Protein AF-A0A4D6M3C2-F1 (afdb_monomer)

Nearest PDB structures (foldseek):
  1pxz-assembly2_B  TM=9.726E-01  e=1.127E-07  Juniperus ashei
  2o17-assembly1_A  TM=9.234E-01  e=1.648E-03  Bacillus subtilis
  2qy1-assembly2_B  TM=6.972E-01  e=4.900E-04  Xanthomonas campestris pv. campestris
  2qxz-assembly2_B  TM=6.959E-01  e=6.455E-04  Xanthomonas campestris pv. campestris

Solvent-accessible surface area (backbone atoms only — not comparable to full-atom values): 7261 Å² total; per-residue (Å²): 136,59,102,74,81,59,81,73,81,88,59,82,65,98,58,64,77,40,76,49,43,96,52,47,52,81,44,76,51,61,73,45,80,45,53,54,31,59,46,38,27,38,35,35,85,56,95,81,54,68,60,20,50,71,16,35,37,38,41,33,51,27,37,41,32,56,61,27,27,28,25,69,42,24,36,26,36,14,37,38,40,39,31,50,27,40,37,42,32,33,58,63,24,38,33,33,34,33,69,77,41,47,76,47,79,42,79,54,47,79,44,62,31,96,70,79,42,67,51,52,69,42,71,62,79,59,83,92,60,81,88,117

Sequence (132 aa):
MGPEGKVIPLGHVDDGLLDVTRGSTNVTISNNWFKNQDKVMLLGHDDGYMRDKNMKVTVVYNHFGPNCNQHMSRIRHGYAHVANNFYQGWLQYAIGGSMEPSLKSEANLFVAPKLGNKEVTWRKSNEKYKDR

Mean predicted aligned error: 6.94 Å

pLDDT: mean 88.38, std 18.02, range [38.12, 98.94]

Foldseek 3Di:
DDDPPPPPQPDDPVDEPEEAEDLRAPEEAEDEEAESYAAYYEQYDDLPSQSSLRHEYEYEHYEADDNYADPLPEHANYEYEYEHYEYAEYAHENYEYEHDYHYHYYHYHHDYDPDHDRHHYYYDDDPVPPDD

Structure (mmCIF, N/CA/C/O backbone):
data_AF-A0A4D6M3C2-F1
#
_entry.id   AF-A0A4D6M3C2-F1
#
loop_
_atom_site.group_PDB
_atom_site.id
_atom_site.type_symbol
_atom_site.label_atom_id
_atom_site.label_alt_id
_atom_site.label_comp_id
_atom_site.label_asym_id
_atom_site.label_entity_id
_atom_site.label_seq_id
_atom_site.pdbx_PDB_ins_code
_atom_site.Cartn_x
_atom_site.Cartn_y
_atom_site.Cartn_z
_atom_site.occupancy
_atom_site.B_iso_or_equiv
_atom_site.auth_seq_id
_atom_site.auth_comp_id
_atom_site.auth_asym_id
_atom_site.auth_atom_id
_atom_site.pdbx_PDB_model_num
ATOM 1 N N . MET A 1 1 ? 1.652 -0.190 30.667 1.00 38.12 1 MET A N 1
ATOM 2 C CA . MET A 1 1 ? 0.794 0.993 30.438 1.00 38.12 1 MET A CA 1
ATOM 3 C C . MET A 1 1 ? 1.594 2.222 30.834 1.00 38.12 1 MET A C 1
ATOM 5 O O . MET A 1 1 ? 2.140 2.214 31.927 1.00 38.12 1 MET A O 1
ATOM 9 N N . GLY A 1 2 ? 1.727 3.211 29.947 1.00 39.53 2 GLY A N 1
ATOM 10 C CA . GLY A 1 2 ? 2.248 4.538 30.300 1.00 39.53 2 GLY A CA 1
ATOM 11 C C . GLY A 1 2 ? 1.106 5.502 30.663 1.00 39.53 2 GLY A C 1
ATOM 12 O O . GLY A 1 2 ? -0.052 5.163 30.401 1.00 39.53 2 GLY A O 1
ATOM 13 N N . PRO A 1 3 ? 1.398 6.684 31.233 1.00 41.12 3 PRO A N 1
ATOM 14 C CA . PRO A 1 3 ? 0.428 7.517 31.960 1.00 41.12 3 PRO A CA 1
ATOM 15 C C . PRO A 1 3 ? -0.686 8.192 31.135 1.00 41.12 3 PRO A C 1
ATOM 17 O O . PRO A 1 3 ? -1.419 9.001 31.685 1.00 41.12 3 PRO A O 1
ATOM 20 N N . GLU A 1 4 ? -0.860 7.879 29.847 1.00 51.00 4 GLU A N 1
ATOM 21 C CA . GLU A 1 4 ? -1.813 8.589 28.970 1.00 51.00 4 GLU A CA 1
ATOM 22 C C . GLU A 1 4 ? -2.645 7.678 28.054 1.00 51.00 4 GLU A C 1
ATOM 24 O O . GLU A 1 4 ? -3.134 8.111 27.014 1.00 51.00 4 GLU A O 1
ATOM 29 N N . GLY A 1 5 ? -2.784 6.383 28.355 1.00 42.09 5 GLY A N 1
ATOM 30 C CA . GLY A 1 5 ? -3.593 5.482 27.511 1.00 42.09 5 GLY A CA 1
ATOM 31 C C . GLY A 1 5 ? -3.086 5.328 26.064 1.00 42.09 5 GLY A C 1
ATOM 32 O O . GLY A 1 5 ? -3.710 4.645 25.253 1.00 42.09 5 GLY A O 1
ATOM 33 N N . LYS A 1 6 ? -1.929 5.913 25.734 1.00 45.72 6 LYS A N 1
ATOM 34 C CA . LYS A 1 6 ? -1.207 5.678 24.490 1.00 45.72 6 LYS A CA 1
ATOM 35 C C . LYS A 1 6 ? -0.678 4.249 24.529 1.00 45.72 6 LYS A C 1
ATOM 37 O O . LYS A 1 6 ? 0.220 3.919 25.307 1.00 45.72 6 LYS A O 1
ATOM 42 N N . VAL A 1 7 ? -1.260 3.390 23.699 1.00 48.75 7 VAL A N 1
ATOM 43 C CA . VAL A 1 7 ? -0.663 2.100 23.359 1.00 48.75 7 VAL A CA 1
ATOM 44 C C . VAL A 1 7 ? 0.652 2.415 22.654 1.00 48.75 7 VAL A C 1
ATOM 46 O O . VAL A 1 7 ? 0.661 2.892 21.525 1.00 48.75 7 VAL A O 1
ATOM 49 N N . ILE A 1 8 ? 1.764 2.215 23.355 1.00 46.78 8 ILE A N 1
ATOM 50 C CA . ILE A 1 8 ? 3.098 2.231 22.762 1.00 46.78 8 ILE A CA 1
ATOM 51 C C . ILE A 1 8 ? 3.204 0.905 21.994 1.00 46.78 8 ILE A C 1
ATOM 53 O O . ILE A 1 8 ? 3.093 -0.142 22.640 1.00 46.78 8 ILE A O 1
ATOM 57 N N . PRO A 1 9 ? 3.345 0.888 20.656 1.00 50.41 9 PRO A N 1
ATOM 58 C CA . PRO A 1 9 ? 3.464 -0.364 19.922 1.00 50.41 9 PRO A CA 1
ATOM 59 C C . PRO A 1 9 ? 4.754 -1.073 20.349 1.00 50.41 9 PRO A C 1
ATOM 61 O O . PRO A 1 9 ? 5.858 -0.596 20.091 1.00 50.41 9 PRO A O 1
ATOM 64 N N . LEU A 1 10 ? 4.612 -2.206 21.036 1.00 43.72 10 LEU A N 1
ATOM 65 C CA . LEU A 1 10 ? 5.703 -3.138 21.300 1.00 43.72 10 LEU A CA 1
ATOM 66 C C . LEU A 1 10 ? 5.887 -3.989 20.038 1.00 43.72 10 LEU A C 1
ATOM 68 O O . LEU A 1 10 ? 5.135 -4.935 19.815 1.00 43.72 10 LEU A O 1
ATOM 72 N N . GLY A 1 11 ? 6.842 -3.590 19.194 1.00 45.88 11 GLY A N 1
ATOM 73 C CA . GLY A 1 11 ? 7.178 -4.274 17.941 1.00 45.88 11 GLY A CA 1
ATOM 74 C C . GLY A 1 11 ? 7.707 -3.329 16.863 1.00 45.88 11 GLY A C 1
ATOM 75 O O . GLY A 1 11 ? 7.176 -3.315 15.761 1.00 45.88 11 GLY A O 1
ATOM 76 N N . HIS A 1 12 ? 8.700 -2.493 17.179 1.00 51.69 12 HIS A N 1
ATOM 77 C CA . HIS A 1 12 ? 9.359 -1.657 16.171 1.00 51.69 12 HIS A CA 1
ATOM 78 C C . HIS A 1 12 ? 10.243 -2.544 15.285 1.00 51.69 12 HIS A C 1
ATOM 80 O O . HIS A 1 12 ? 11.313 -2.977 15.703 1.00 51.69 12 HIS A O 1
ATOM 86 N N . VAL A 1 13 ? 9.789 -2.824 14.067 1.00 57.62 13 VAL A N 1
ATOM 87 C CA . VAL A 1 13 ? 10.714 -2.974 12.943 1.00 57.62 13 VAL A CA 1
ATOM 88 C C . VAL A 1 13 ? 10.870 -1.561 12.395 1.00 57.62 13 VAL A C 1
ATOM 90 O O . VAL A 1 13 ? 9.875 -0.955 12.005 1.00 57.62 13 VAL A O 1
ATOM 93 N N . ASP A 1 14 ? 12.086 -1.013 12.419 1.00 64.06 14 ASP A N 1
ATOM 94 C CA . ASP A 1 14 ? 12.341 0.385 12.025 1.00 64.06 14 ASP A CA 1
ATOM 95 C C . ASP A 1 14 ? 12.012 0.668 10.540 1.00 64.06 14 ASP A C 1
ATOM 97 O O . ASP A 1 14 ? 11.851 1.826 10.134 1.00 64.06 14 ASP A O 1
ATOM 101 N N . ASP A 1 15 ? 11.868 -0.392 9.737 1.00 73.44 15 ASP A N 1
ATOM 102 C CA . ASP A 1 15 ? 11.613 -0.352 8.297 1.00 73.44 15 ASP A CA 1
ATOM 103 C C . ASP A 1 15 ? 10.317 -1.080 7.874 1.00 73.44 15 ASP A C 1
ATOM 105 O O . ASP A 1 15 ? 9.593 -1.643 8.699 1.00 73.44 15 ASP A O 1
ATOM 109 N N . GLY A 1 16 ? 9.998 -1.031 6.577 1.00 77.00 16 GLY A N 1
ATOM 110 C CA . GLY A 1 16 ? 8.843 -1.688 5.964 1.00 77.00 16 GLY A CA 1
ATOM 111 C C . GLY A 1 16 ? 8.790 -3.205 6.197 1.00 77.00 16 GLY A C 1
ATOM 112 O O . GLY A 1 16 ? 9.822 -3.864 6.275 1.00 77.00 16 GLY A O 1
ATOM 113 N N . LEU A 1 17 ? 7.584 -3.793 6.286 1.00 90.69 17 LEU A N 1
ATOM 114 C CA . LEU A 1 17 ? 7.446 -5.264 6.355 1.00 90.69 17 LEU A CA 1
ATOM 115 C C . LEU A 1 17 ? 7.631 -5.935 4.992 1.00 90.69 17 LEU A C 1
ATOM 117 O O . LEU A 1 17 ? 8.066 -7.083 4.929 1.00 90.69 17 LEU A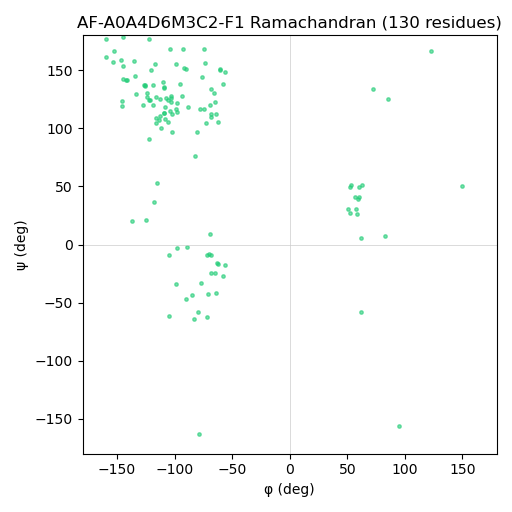 O 1
ATOM 121 N N . LEU A 1 18 ? 7.227 -5.263 3.913 1.00 95.56 18 LEU A N 1
ATOM 122 C CA . LEU A 1 18 ? 7.261 -5.816 2.565 1.00 95.56 18 LEU A CA 1
ATOM 123 C C . LEU A 1 18 ? 7.581 -4.729 1.547 1.00 95.56 18 LEU A C 1
ATOM 125 O O . LEU A 1 18 ? 6.817 -3.775 1.396 1.00 95.56 18 LEU A O 1
ATOM 129 N N . ASP A 1 19 ? 8.642 -4.955 0.777 1.00 95.75 19 ASP A N 1
ATOM 130 C CA . ASP A 1 19 ? 9.057 -4.075 -0.306 1.00 95.75 19 ASP A CA 1
ATOM 131 C C . ASP A 1 19 ? 9.083 -4.816 -1.651 1.00 95.75 19 ASP A C 1
ATOM 133 O O . ASP A 1 19 ? 9.776 -5.819 -1.817 1.00 95.75 19 ASP A O 1
ATOM 137 N N . VAL A 1 20 ? 8.359 -4.295 -2.646 1.00 97.75 20 VAL A N 1
ATOM 138 C CA . VAL A 1 20 ? 8.477 -4.710 -4.056 1.00 97.75 20 VAL A CA 1
ATOM 139 C C . VAL A 1 20 ? 9.148 -3.577 -4.809 1.00 97.75 20 VAL A C 1
ATOM 141 O O . VAL A 1 20 ? 8.567 -2.507 -4.975 1.00 97.75 20 VAL A O 1
ATOM 144 N N . THR A 1 21 ? 10.404 -3.761 -5.203 1.00 97.12 21 THR A N 1
ATOM 145 C CA . THR A 1 21 ? 11.250 -2.657 -5.678 1.00 97.12 21 THR A CA 1
ATOM 146 C C . THR A 1 21 ? 12.196 -3.112 -6.788 1.00 97.12 21 THR A C 1
ATOM 148 O O . THR A 1 21 ? 12.225 -4.291 -7.157 1.00 97.12 21 THR A O 1
ATOM 151 N N . ARG A 1 22 ? 12.995 -2.176 -7.319 1.00 96.44 22 ARG A N 1
ATOM 152 C CA . ARG A 1 22 ? 14.143 -2.460 -8.196 1.00 96.44 22 ARG A CA 1
ATOM 153 C C . ARG A 1 22 ? 13.761 -3.217 -9.477 1.00 96.44 22 ARG A C 1
ATOM 155 O O . ARG A 1 22 ? 14.502 -4.074 -9.948 1.00 96.44 22 ARG A O 1
ATOM 162 N N . GLY A 1 23 ? 12.618 -2.870 -10.070 1.00 95.31 23 GLY A N 1
ATOM 163 C CA . GLY A 1 23 ? 12.123 -3.456 -11.316 1.00 95.31 23 GLY A CA 1
ATOM 164 C C . GLY A 1 23 ? 11.384 -4.783 -11.142 1.00 95.31 23 GLY A C 1
ATOM 165 O O . GLY A 1 23 ? 11.029 -5.406 -12.142 1.00 95.31 23 GLY A O 1
ATOM 166 N N . SER A 1 24 ? 11.130 -5.211 -9.901 1.00 98.19 24 SER A N 1
ATOM 167 C CA . SER A 1 24 ? 10.260 -6.356 -9.616 1.00 98.19 24 SER A CA 1
ATOM 168 C C . SER A 1 24 ? 8.862 -6.127 -10.197 1.00 98.19 24 SER A C 1
ATOM 170 O O . SER A 1 24 ? 8.319 -5.025 -10.124 1.00 98.19 24 SER A O 1
ATOM 172 N N . THR A 1 25 ? 8.260 -7.155 -10.793 1.00 98.56 25 THR A N 1
ATOM 173 C CA . THR A 1 25 ? 6.946 -7.043 -11.442 1.00 98.56 25 THR A CA 1
ATOM 174 C C . THR A 1 25 ? 6.206 -8.379 -11.447 1.00 98.56 25 THR A C 1
ATOM 176 O O . THR A 1 25 ? 6.802 -9.418 -11.176 1.00 98.56 25 THR A O 1
ATOM 179 N N . ASN A 1 26 ? 4.907 -8.350 -11.755 1.00 98.50 26 ASN A N 1
ATOM 180 C CA . ASN A 1 26 ? 3.995 -9.498 -11.746 1.00 98.50 26 ASN A CA 1
ATOM 181 C C . ASN A 1 26 ? 3.930 -10.216 -10.386 1.00 98.50 26 ASN A C 1
ATOM 183 O O . ASN A 1 26 ? 3.889 -11.442 -10.311 1.00 98.50 26 ASN A O 1
ATOM 187 N N . VAL A 1 27 ? 3.909 -9.436 -9.304 1.00 98.81 27 VAL A N 1
ATOM 188 C CA . VAL A 1 27 ? 3.841 -9.948 -7.929 1.00 98.81 27 VAL A CA 1
ATOM 189 C C . VAL A 1 27 ? 2.389 -9.976 -7.452 1.00 98.81 27 VAL A C 1
ATOM 191 O O . VAL A 1 27 ? 1.644 -9.019 -7.668 1.00 98.81 27 VAL A O 1
ATOM 194 N N . THR A 1 28 ? 1.990 -11.050 -6.766 1.00 98.81 28 THR A N 1
ATOM 195 C CA . THR A 1 28 ? 0.715 -11.118 -6.035 1.00 98.81 28 THR A CA 1
ATOM 196 C C . THR A 1 28 ? 0.978 -11.278 -4.546 1.00 98.81 28 THR A C 1
ATOM 198 O O . THR A 1 28 ? 1.680 -12.196 -4.133 1.00 98.81 28 THR A O 1
ATOM 201 N N . ILE A 1 29 ? 0.390 -10.397 -3.742 1.00 98.81 29 ILE A N 1
ATOM 202 C CA . ILE A 1 29 ? 0.447 -10.421 -2.282 1.00 98.81 29 ILE A CA 1
ATOM 203 C C . ILE A 1 29 ? -0.961 -10.734 -1.793 1.00 98.81 29 ILE A C 1
ATOM 205 O O . ILE A 1 29 ? -1.874 -9.921 -1.965 1.00 98.81 29 ILE A O 1
ATOM 209 N N . SER A 1 30 ? -1.154 -11.923 -1.224 1.00 98.81 30 SER A N 1
ATOM 210 C CA . SER A 1 30 ? -2.493 -12.379 -0.855 1.00 98.81 30 SER A CA 1
ATOM 211 C C . SER A 1 30 ? -2.563 -13.206 0.412 1.00 98.81 30 SER A C 1
ATOM 213 O O . SER A 1 30 ? -1.593 -13.873 0.762 1.00 98.81 30 SER A O 1
ATOM 215 N N . ASN A 1 31 ? -3.731 -13.173 1.061 1.00 98.56 31 ASN A N 1
ATOM 216 C CA . ASN A 1 31 ? -4.052 -13.957 2.258 1.00 98.56 31 ASN A CA 1
ATOM 217 C C . ASN A 1 31 ? -3.101 -13.720 3.444 1.00 98.56 31 ASN A C 1
ATOM 219 O O . ASN A 1 31 ? -2.877 -14.614 4.259 1.00 98.56 31 ASN A O 1
ATOM 223 N N . ASN A 1 32 ? -2.543 -12.511 3.557 1.00 98.50 32 ASN A N 1
ATOM 224 C CA . ASN A 1 32 ? -1.677 -12.133 4.673 1.00 98.50 32 ASN A CA 1
ATOM 225 C C . ASN A 1 32 ? -2.445 -11.344 5.734 1.00 98.50 32 ASN A C 1
ATOM 227 O O . ASN A 1 32 ? -3.419 -10.648 5.437 1.00 98.50 32 ASN A O 1
ATOM 231 N N . TRP A 1 33 ? -1.939 -11.389 6.967 1.00 98.00 33 TRP A N 1
ATOM 232 C CA . TRP A 1 33 ? -2.398 -10.536 8.058 1.00 98.00 33 TRP A CA 1
ATOM 233 C C . TRP A 1 33 ? -1.275 -9.601 8.516 1.00 98.00 33 TRP A C 1
ATOM 235 O O . TRP A 1 33 ? -0.355 -10.012 9.223 1.00 98.00 33 TRP A O 1
ATOM 245 N N . PHE A 1 34 ? -1.372 -8.331 8.130 1.00 97.50 34 PHE A N 1
ATOM 246 C CA . PHE A 1 34 ? -0.467 -7.264 8.549 1.00 97.50 34 PHE A CA 1
ATOM 247 C C . PHE A 1 34 ? -1.038 -6.553 9.778 1.00 97.50 34 PHE A C 1
ATOM 249 O O . PHE A 1 34 ? -2.189 -6.122 9.760 1.00 97.50 34 PHE A O 1
ATOM 256 N N . LYS A 1 35 ? -0.247 -6.419 10.847 1.00 94.88 35 LYS A N 1
ATOM 257 C CA . LYS A 1 35 ? -0.670 -5.797 12.112 1.00 94.88 35 LYS A CA 1
ATOM 258 C C . LYS A 1 35 ? 0.516 -5.203 12.862 1.00 94.88 35 LYS A C 1
ATOM 260 O O . LYS A 1 35 ? 1.634 -5.679 12.690 1.00 94.88 35 LYS A O 1
ATOM 265 N N . ASN A 1 36 ? 0.247 -4.229 13.732 1.00 92.88 36 ASN A N 1
ATOM 266 C CA . ASN A 1 36 ? 1.234 -3.600 14.620 1.00 92.88 36 ASN A CA 1
ATOM 267 C C . ASN A 1 36 ? 2.467 -3.063 13.878 1.00 92.88 36 ASN A C 1
ATOM 269 O O . ASN A 1 36 ? 3.591 -3.386 14.249 1.00 92.88 36 ASN A O 1
ATOM 273 N N . GLN A 1 37 ? 2.253 -2.269 12.827 1.00 92.06 37 GLN A N 1
ATOM 274 C CA . GLN A 1 37 ? 3.354 -1.733 12.038 1.00 92.06 37 GLN A CA 1
ATOM 275 C C . GLN A 1 37 ? 3.121 -0.296 11.577 1.00 92.06 37 GLN A C 1
ATOM 277 O O . GLN A 1 37 ? 2.021 0.063 11.157 1.00 92.06 37 GLN A O 1
ATOM 282 N N . ASP A 1 38 ? 4.179 0.519 11.591 1.00 92.50 38 ASP A N 1
ATOM 283 C CA . ASP A 1 38 ? 4.108 1.882 11.068 1.00 92.50 38 ASP A CA 1
ATOM 284 C C . ASP A 1 38 ? 4.015 1.889 9.535 1.00 92.50 38 ASP A C 1
ATOM 286 O O . ASP A 1 38 ? 2.999 2.294 8.969 1.00 92.50 38 ASP A O 1
ATOM 290 N N . LYS A 1 39 ? 5.050 1.377 8.858 1.00 93.44 39 LYS A N 1
ATOM 291 C CA . LYS A 1 39 ? 5.143 1.303 7.393 1.00 93.44 39 LYS A CA 1
ATOM 292 C C . LYS A 1 39 ? 4.915 -0.136 6.942 1.00 93.44 39 LYS A C 1
ATOM 294 O O . LYS A 1 39 ? 5.779 -0.987 7.116 1.00 93.44 39 LYS A O 1
ATOM 299 N N . VAL A 1 40 ? 3.742 -0.433 6.386 1.00 95.50 40 VAL A N 1
ATOM 300 C CA . VAL A 1 40 ? 3.385 -1.827 6.075 1.00 95.50 40 VAL A CA 1
ATOM 301 C C . VAL A 1 40 ? 4.036 -2.325 4.784 1.00 95.50 40 VAL A C 1
ATOM 303 O O . VAL A 1 40 ? 4.754 -3.318 4.809 1.00 95.50 40 VAL A O 1
ATOM 306 N N . MET A 1 41 ? 3.784 -1.660 3.658 1.00 97.50 41 MET A N 1
ATOM 307 C CA . MET A 1 41 ? 4.115 -2.174 2.330 1.00 97.50 41 MET A CA 1
ATOM 308 C C . MET A 1 41 ? 4.526 -1.058 1.363 1.00 97.50 41 MET A C 1
ATOM 310 O O . MET A 1 41 ? 3.718 -0.176 1.043 1.00 97.50 41 MET A O 1
ATOM 314 N N . LEU A 1 42 ? 5.758 -1.119 0.850 1.00 97.19 42 LEU A N 1
ATOM 315 C CA . LEU A 1 42 ? 6.273 -0.199 -0.163 1.00 97.19 42 LEU A CA 1
ATOM 316 C C . LEU A 1 42 ? 6.343 -0.877 -1.532 1.00 97.19 42 LEU A C 1
ATOM 318 O O . LEU A 1 42 ? 7.000 -1.895 -1.723 1.00 97.19 42 LEU A O 1
ATOM 322 N N . LEU A 1 43 ? 5.698 -0.273 -2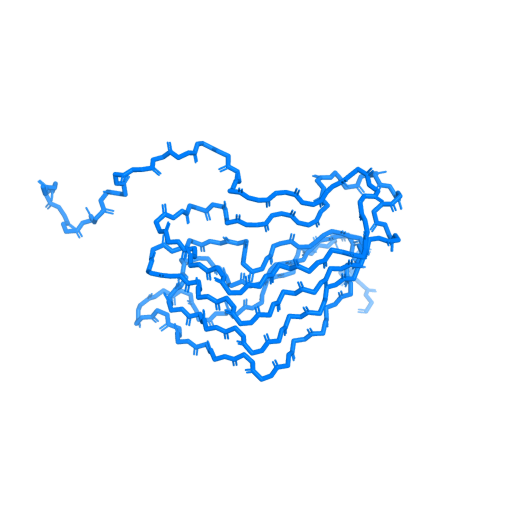.520 1.00 98.06 43 LEU A N 1
ATOM 323 C CA . LEU A 1 43 ? 5.763 -0.700 -3.911 1.00 98.06 43 LEU A CA 1
ATOM 324 C C . LEU A 1 43 ? 6.517 0.398 -4.670 1.00 98.06 43 LEU A C 1
ATOM 326 O O . LEU A 1 43 ? 5.952 1.447 -4.973 1.00 98.06 43 LEU A O 1
ATOM 330 N N . GLY A 1 44 ? 7.804 0.175 -4.929 1.00 96.62 44 GLY A N 1
ATOM 331 C CA . GLY A 1 44 ? 8.749 1.137 -5.500 1.00 96.62 44 GLY A CA 1
ATOM 332 C C . GLY A 1 44 ? 9.401 2.046 -4.447 1.00 96.62 44 GLY A C 1
ATOM 333 O O . GLY A 1 44 ? 8.719 2.720 -3.666 1.00 96.62 44 GLY A O 1
ATOM 334 N N . HIS A 1 45 ? 10.738 2.086 -4.416 1.00 92.38 45 HIS A N 1
ATOM 335 C CA . HIS A 1 45 ? 11.492 2.681 -3.298 1.00 92.38 45 HIS A CA 1
ATOM 336 C C . HIS A 1 45 ? 11.984 4.115 -3.536 1.00 92.38 45 HIS A C 1
ATOM 338 O O . HIS A 1 45 ? 12.014 4.911 -2.595 1.00 92.38 45 HIS A O 1
ATOM 344 N N . ASP A 1 46 ? 12.335 4.457 -4.776 1.00 92.56 46 ASP A N 1
ATOM 345 C CA . ASP A 1 46 ? 13.088 5.667 -5.117 1.00 92.56 46 ASP A CA 1
ATOM 346 C C . ASP A 1 46 ? 12.365 6.505 -6.177 1.00 92.56 46 ASP A C 1
ATOM 348 O O . ASP A 1 46 ? 11.814 5.987 -7.152 1.00 92.56 46 ASP A O 1
ATOM 352 N N . ASP A 1 47 ? 12.344 7.822 -5.964 1.00 93.81 47 ASP A N 1
ATOM 353 C CA . ASP A 1 47 ? 11.598 8.751 -6.813 1.00 93.81 47 ASP A CA 1
ATOM 354 C C . ASP A 1 47 ? 12.215 8.852 -8.233 1.00 93.81 47 ASP A C 1
ATOM 356 O O . ASP A 1 47 ? 11.496 9.131 -9.189 1.00 93.81 47 ASP A O 1
ATOM 360 N N . GLY A 1 48 ? 13.508 8.554 -8.407 1.00 95.12 48 GLY A N 1
ATOM 361 C CA . GLY A 1 48 ? 14.234 8.529 -9.683 1.00 95.12 48 GLY A CA 1
ATOM 362 C C . GLY A 1 48 ? 14.403 7.142 -10.320 1.00 95.12 48 GLY A C 1
ATOM 363 O O . GLY A 1 48 ? 14.923 7.043 -11.435 1.00 95.12 48 GLY A O 1
ATOM 364 N N . TYR A 1 49 ? 13.961 6.056 -9.676 1.00 95.94 49 TYR A N 1
ATOM 365 C CA . TYR A 1 49 ? 14.121 4.700 -10.212 1.00 95.94 49 TYR A CA 1
ATOM 366 C C . TYR A 1 49 ? 13.035 4.336 -11.240 1.00 95.94 49 TYR A C 1
ATOM 368 O O . TYR A 1 49 ? 12.107 3.568 -10.999 1.00 95.94 49 TYR A O 1
ATOM 376 N N . MET A 1 50 ? 13.186 4.874 -12.450 1.00 95.31 50 MET A N 1
ATOM 377 C CA . MET A 1 50 ? 12.176 4.823 -13.518 1.00 95.31 50 MET A CA 1
ATOM 378 C C . MET A 1 50 ? 11.808 3.418 -14.018 1.00 95.31 50 MET A C 1
ATOM 380 O O . MET A 1 50 ? 10.771 3.262 -14.662 1.00 95.31 50 MET A O 1
ATOM 384 N N . ARG A 1 51 ? 12.615 2.383 -13.736 1.00 96.44 51 ARG A N 1
ATOM 385 C CA . ARG A 1 51 ? 12.265 0.997 -14.102 1.00 96.44 51 ARG A CA 1
ATOM 386 C C . ARG A 1 51 ? 11.026 0.497 -13.353 1.00 96.44 51 ARG A C 1
ATOM 388 O O . ARG A 1 51 ? 10.315 -0.347 -13.892 1.00 96.44 51 ARG A O 1
ATOM 395 N N . ASP A 1 52 ? 10.719 1.064 -12.184 1.00 97.44 52 ASP A N 1
ATOM 396 C CA . ASP A 1 52 ? 9.521 0.709 -11.414 1.00 97.44 52 ASP A CA 1
ATOM 397 C C . ASP A 1 52 ? 8.217 1.153 -12.109 1.00 97.44 52 ASP A C 1
ATOM 399 O O . ASP A 1 52 ? 7.147 0.682 -11.739 1.00 97.44 52 ASP A O 1
ATOM 403 N N . LYS A 1 53 ? 8.264 1.953 -13.190 1.00 97.56 53 LYS A N 1
ATOM 404 C CA . LYS A 1 53 ? 7.086 2.203 -14.050 1.00 97.56 53 LYS A CA 1
ATOM 405 C C . LYS A 1 53 ? 6.489 0.920 -14.638 1.00 97.56 53 LYS A C 1
ATOM 407 O O . LYS A 1 53 ? 5.293 0.866 -14.906 1.00 97.56 53 LYS A O 1
ATOM 412 N N . ASN A 1 54 ? 7.311 -0.115 -14.817 1.00 97.69 54 ASN A N 1
ATOM 413 C CA . ASN A 1 54 ? 6.878 -1.417 -15.325 1.00 97.69 54 ASN A CA 1
ATOM 414 C C . ASN A 1 54 ? 6.418 -2.376 -14.213 1.00 97.69 54 ASN A C 1
ATOM 416 O O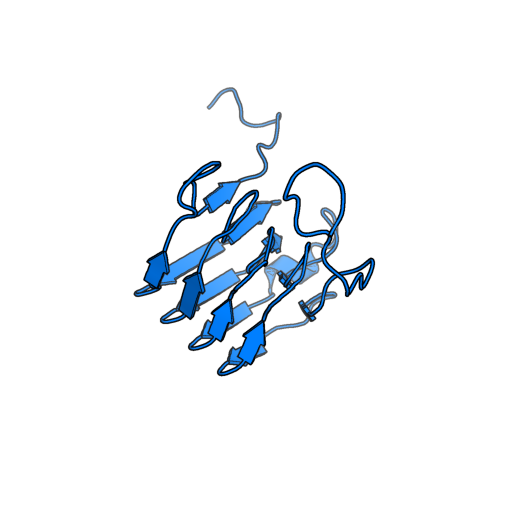 . ASN A 1 54 ? 6.012 -3.505 -14.509 1.00 97.69 54 ASN A O 1
ATOM 420 N N . MET A 1 55 ? 6.494 -1.964 -12.943 1.00 98.56 55 MET A N 1
ATOM 421 C CA . MET A 1 55 ? 6.035 -2.765 -11.814 1.00 98.56 55 MET A CA 1
ATOM 422 C C . MET A 1 55 ? 4.514 -2.934 -11.884 1.00 98.56 55 MET A C 1
ATOM 424 O O . MET A 1 55 ? 3.768 -1.964 -12.021 1.00 98.56 55 MET A O 1
ATOM 428 N N . LYS A 1 56 ? 4.060 -4.181 -11.762 1.00 98.81 56 LYS A N 1
ATOM 429 C CA . LYS A 1 56 ? 2.651 -4.555 -11.630 1.00 98.81 56 LYS A CA 1
ATOM 430 C C . LYS A 1 56 ? 2.493 -5.435 -10.402 1.00 98.81 56 LYS A C 1
ATOM 432 O O . LYS A 1 56 ? 3.102 -6.504 -10.334 1.00 98.81 56 LYS A O 1
ATOM 437 N N . VAL A 1 57 ? 1.681 -4.990 -9.450 1.00 98.88 57 VAL A N 1
ATOM 438 C CA . VAL A 1 57 ? 1.424 -5.723 -8.206 1.00 98.88 57 VAL A CA 1
ATOM 439 C C . VAL A 1 57 ? -0.073 -5.901 -8.006 1.00 98.88 57 VAL A C 1
A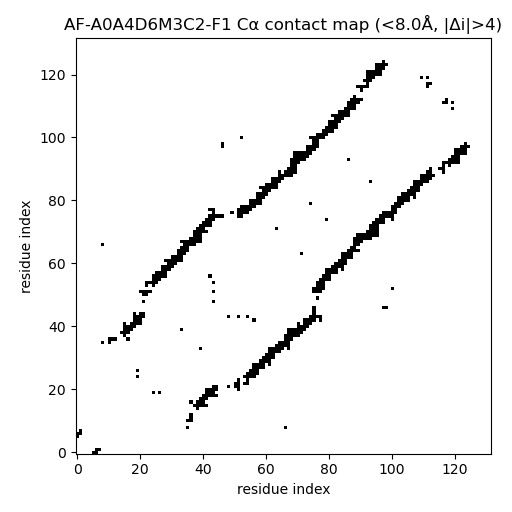TOM 441 O O . VAL A 1 57 ? -0.848 -4.969 -8.206 1.00 98.88 57 VAL A O 1
ATOM 444 N N . THR A 1 58 ? -0.479 -7.097 -7.593 1.00 98.94 58 THR A N 1
ATOM 445 C CA . THR A 1 58 ? -1.836 -7.370 -7.112 1.00 98.94 58 THR A CA 1
ATOM 446 C C . THR A 1 58 ? -1.799 -7.572 -5.603 1.00 98.94 58 THR A C 1
ATOM 448 O O . THR A 1 58 ? -1.041 -8.401 -5.109 1.00 98.94 58 THR A O 1
ATOM 451 N N . VAL A 1 59 ? -2.618 -6.826 -4.867 1.00 98.88 59 VAL A N 1
ATOM 452 C CA . VAL A 1 59 ? -2.791 -6.933 -3.415 1.00 98.88 59 VAL A CA 1
ATOM 453 C C . VAL A 1 59 ? -4.231 -7.362 -3.170 1.00 98.88 59 VAL A C 1
ATOM 455 O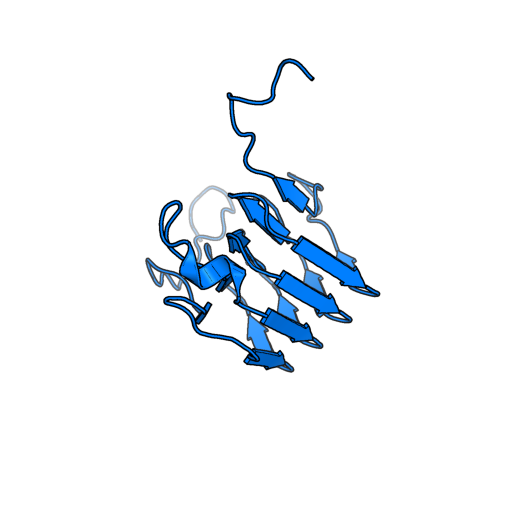 O . VAL A 1 59 ? -5.151 -6.584 -3.427 1.00 98.88 59 VAL A O 1
ATOM 458 N N . VAL A 1 60 ? -4.446 -8.604 -2.733 1.00 98.88 60 VAL A N 1
ATOM 459 C CA . VAL A 1 60 ? -5.797 -9.182 -2.651 1.00 98.88 60 VAL A CA 1
ATOM 460 C C . VAL A 1 60 ? -6.014 -10.059 -1.421 1.00 98.88 60 VAL A C 1
ATOM 462 O O . VAL A 1 60 ? -5.126 -10.809 -1.038 1.00 98.88 60 VAL A O 1
ATOM 465 N N . TYR A 1 61 ? -7.196 -9.999 -0.804 1.00 98.81 61 TYR A N 1
ATOM 466 C CA . TYR A 1 61 ? -7.565 -10.832 0.356 1.00 98.81 61 TYR A CA 1
ATOM 467 C C . TYR A 1 61 ? -6.645 -10.688 1.580 1.00 98.81 61 TYR A C 1
ATOM 469 O O . TYR A 1 61 ? -6.514 -11.613 2.379 1.00 98.81 61 TYR A O 1
ATOM 477 N N . ASN A 1 62 ? -5.980 -9.544 1.744 1.00 98.88 62 ASN A N 1
ATOM 478 C CA . ASN A 1 62 ? -5.174 -9.276 2.932 1.00 98.88 62 ASN A CA 1
ATOM 479 C C . ASN A 1 62 ? -6.010 -8.593 4.020 1.00 98.88 62 ASN A C 1
ATOM 481 O O . ASN A 1 62 ? -6.941 -7.838 3.731 1.00 98.88 62 ASN A O 1
ATOM 485 N N . HIS A 1 63 ? -5.629 -8.824 5.273 1.00 98.62 63 HIS A N 1
ATOM 486 C CA . HIS A 1 63 ? -6.123 -8.096 6.435 1.00 98.62 63 HIS A CA 1
ATOM 487 C C . HIS A 1 63 ? -5.043 -7.115 6.897 1.00 98.62 63 HIS A C 1
ATOM 489 O O . HIS A 1 63 ? -3.969 -7.524 7.338 1.00 98.62 63 HIS A O 1
ATOM 495 N N . PHE A 1 64 ? -5.337 -5.822 6.803 1.00 98.50 64 PHE A N 1
ATOM 496 C CA . PHE A 1 64 ? -4.530 -4.734 7.334 1.00 98.50 64 PHE A CA 1
ATOM 497 C C . PHE A 1 64 ? -5.137 -4.200 8.634 1.00 98.50 64 PHE A C 1
ATOM 499 O O . PHE A 1 64 ? -6.207 -3.593 8.625 1.00 98.50 64 PHE A O 1
ATOM 506 N N . GLY A 1 65 ? -4.443 -4.410 9.746 1.00 95.75 65 GLY A N 1
ATOM 507 C CA . GLY A 1 65 ? -4.866 -4.006 11.081 1.00 95.75 65 GLY A CA 1
ATOM 508 C C . GLY A 1 65 ? -4.947 -5.189 12.054 1.00 95.75 65 GLY A C 1
ATOM 509 O O . GLY A 1 65 ? -4.907 -6.341 11.637 1.00 95.75 65 GLY A O 1
ATOM 510 N N . PRO A 1 66 ? -5.045 -4.939 13.368 1.00 95.00 66 PRO A N 1
ATOM 511 C CA . PRO A 1 66 ? -5.050 -3.619 13.989 1.00 95.00 66 PRO A CA 1
ATOM 512 C C . PRO A 1 66 ? -3.658 -2.967 13.999 1.00 95.00 66 PRO A C 1
ATOM 514 O O . PRO A 1 66 ? -2.637 -3.621 13.778 1.00 95.00 66 PRO A O 1
ATOM 517 N N . ASN A 1 67 ? -3.631 -1.671 14.319 1.00 92.88 67 ASN A N 1
ATOM 518 C CA . ASN A 1 67 ? -2.415 -0.885 14.559 1.00 92.88 67 ASN A CA 1
ATOM 519 C C . ASN A 1 67 ? -1.459 -0.822 13.354 1.00 92.88 67 ASN A C 1
ATOM 521 O O . ASN A 1 67 ? -0.244 -0.923 13.518 1.00 92.88 67 ASN A O 1
ATOM 525 N N . CYS A 1 68 ? -2.002 -0.674 12.145 1.00 95.19 68 CYS A N 1
ATOM 526 C CA . CYS A 1 68 ? -1.217 -0.316 10.968 1.00 95.19 68 CYS A CA 1
ATOM 527 C C . CYS A 1 68 ? -1.343 1.188 10.713 1.00 95.19 68 CYS A C 1
ATOM 529 O O . CYS A 1 68 ? -2.453 1.685 10.541 1.00 95.19 68 CYS A O 1
ATOM 531 N N . ASN A 1 69 ? -0.239 1.934 10.692 1.00 93.75 69 ASN A N 1
ATOM 532 C CA . ASN A 1 69 ? -0.337 3.397 10.635 1.00 93.75 69 ASN A CA 1
ATOM 533 C C . ASN A 1 69 ? -0.496 3.933 9.209 1.00 93.75 69 ASN A C 1
ATOM 535 O O . ASN A 1 69 ? -1.296 4.852 9.001 1.00 93.75 69 ASN A O 1
ATOM 539 N N . GLN A 1 70 ? 0.282 3.399 8.260 1.00 93.81 70 GLN A N 1
ATOM 540 C CA . GLN A 1 70 ? 0.361 3.873 6.875 1.00 93.81 70 GLN A CA 1
ATOM 541 C C . GLN A 1 70 ? 0.922 2.815 5.902 1.00 93.81 70 GLN A C 1
ATOM 543 O O . GLN A 1 70 ? 1.354 1.732 6.297 1.00 93.81 70 GLN A O 1
ATOM 548 N N . HIS A 1 71 ? 0.953 3.156 4.607 1.00 96.12 71 HIS A N 1
ATOM 549 C CA . HIS A 1 71 ? 1.561 2.356 3.531 1.00 96.12 71 HIS A CA 1
ATOM 550 C C . HIS A 1 71 ? 0.895 0.983 3.313 1.00 96.12 71 HIS A C 1
ATOM 552 O O . HIS A 1 71 ? 1.583 -0.026 3.235 1.00 96.12 71 HIS A O 1
ATOM 558 N N . MET A 1 72 ? -0.427 0.910 3.166 1.00 97.38 72 MET A N 1
ATOM 559 C CA . MET A 1 72 ? -1.165 -0.344 2.933 1.00 97.38 72 MET A CA 1
ATOM 560 C C . MET A 1 72 ? -1.852 -0.398 1.547 1.00 97.38 72 MET A C 1
ATOM 562 O O . MET A 1 72 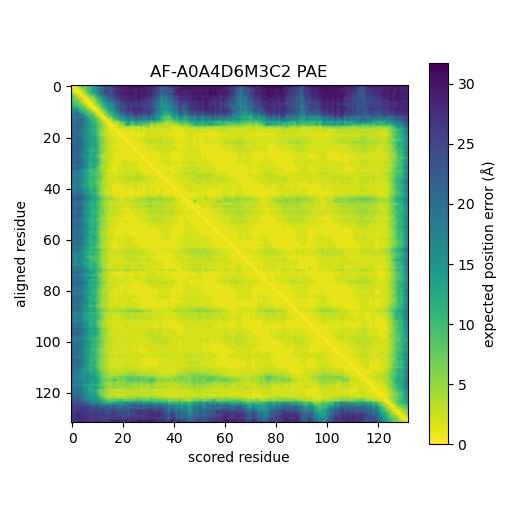? -3.046 -0.640 1.425 1.00 97.38 72 MET A O 1
ATOM 566 N N . SER A 1 73 ? -1.189 -0.179 0.420 1.00 96.56 73 SER A N 1
ATOM 567 C CA . SER A 1 73 ? 0.243 0.000 0.178 1.00 96.56 73 SER A CA 1
ATOM 568 C C . SER A 1 73 ? 0.602 1.465 -0.079 1.00 96.56 73 SER A C 1
ATOM 570 O O . SER A 1 73 ? -0.276 2.278 -0.369 1.00 96.56 73 SER A O 1
ATOM 572 N N . ARG A 1 74 ? 1.896 1.807 -0.085 1.00 97.38 74 ARG A N 1
ATOM 573 C CA . ARG A 1 74 ? 2.383 3.036 -0.733 1.00 97.38 74 ARG A CA 1
ATOM 574 C C . ARG A 1 74 ? 3.049 2.714 -2.069 1.00 97.38 74 ARG A C 1
ATOM 576 O O . ARG A 1 74 ? 4.013 1.960 -2.094 1.00 97.38 74 ARG A O 1
ATOM 583 N N . ILE A 1 75 ? 2.562 3.315 -3.155 1.00 98.00 75 ILE A N 1
ATOM 584 C CA . ILE A 1 75 ? 2.987 3.009 -4.528 1.00 98.00 75 ILE A CA 1
ATOM 585 C C . ILE A 1 75 ? 3.793 4.165 -5.124 1.00 98.00 75 ILE A C 1
ATOM 587 O O . ILE A 1 75 ? 3.443 5.339 -4.962 1.00 98.00 75 ILE A O 1
ATOM 591 N N . ARG A 1 76 ? 4.852 3.825 -5.857 1.00 97.38 76 ARG A N 1
ATOM 592 C CA . ARG A 1 76 ? 5.612 4.730 -6.716 1.00 97.38 76 ARG A CA 1
ATOM 593 C C . ARG A 1 76 ? 5.709 4.203 -8.135 1.00 97.38 76 ARG A C 1
ATOM 595 O O . ARG A 1 76 ? 6.009 3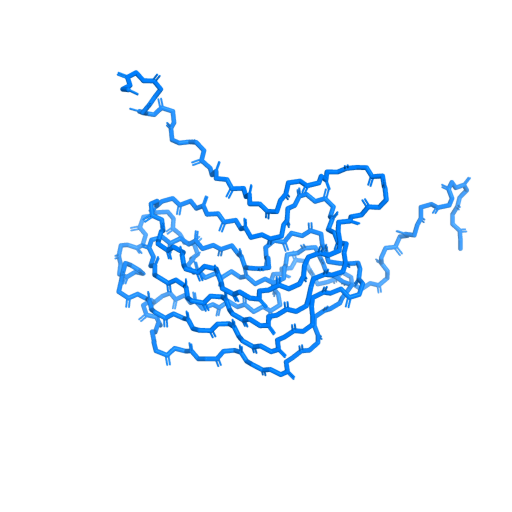.026 -8.314 1.00 97.38 76 ARG A O 1
ATOM 602 N N . HIS A 1 77 ? 5.531 5.095 -9.114 1.00 96.88 77 HIS A N 1
ATOM 603 C CA . HIS A 1 77 ? 5.666 4.867 -10.563 1.00 96.88 77 HIS A CA 1
ATOM 604 C C . HIS A 1 77 ? 4.714 3.837 -11.186 1.00 96.88 77 HIS A C 1
ATOM 606 O O . HIS A 1 77 ? 4.007 4.155 -12.135 1.00 96.88 77 HIS A O 1
ATOM 612 N N . GLY A 1 78 ? 4.739 2.595 -10.710 1.00 97.19 78 GLY A N 1
ATOM 613 C CA . GLY A 1 78 ? 4.069 1.458 -11.328 1.00 97.19 78 GLY A CA 1
ATOM 614 C C . GLY A 1 78 ? 2.567 1.377 -11.069 1.00 97.19 78 GLY A C 1
ATOM 615 O O . GLY A 1 78 ? 1.903 2.331 -10.655 1.00 97.19 78 GLY A O 1
ATOM 616 N N . TYR A 1 79 ? 2.037 0.183 -11.315 1.00 98.62 79 TYR A N 1
ATOM 617 C CA . TYR A 1 79 ? 0.628 -0.147 -11.172 1.00 98.62 79 TYR A CA 1
ATOM 618 C C . TYR A 1 79 ? 0.378 -1.078 -9.985 1.00 98.62 79 TYR A C 1
ATOM 620 O O . TYR A 1 79 ? 1.049 -2.105 -9.835 1.00 98.62 79 TYR A O 1
ATOM 628 N N . ALA A 1 80 ? -0.651 -0.765 -9.198 1.00 98.69 80 ALA A N 1
ATOM 629 C CA . ALA A 1 80 ? -1.199 -1.677 -8.205 1.00 98.69 80 ALA A CA 1
ATOM 630 C C . ALA A 1 80 ? -2.696 -1.910 -8.423 1.00 98.69 80 ALA A C 1
ATOM 632 O O . ALA A 1 80 ? -3.487 -0.968 -8.517 1.00 98.69 80 ALA A O 1
ATOM 633 N N . HIS A 1 81 ? -3.081 -3.182 -8.437 1.00 98.88 81 HIS A N 1
ATOM 634 C CA . HIS A 1 81 ? -4.462 -3.607 -8.280 1.00 98.88 81 HIS A CA 1
ATOM 635 C C . HIS A 1 81 ? -4.685 -4.019 -6.826 1.00 98.88 81 HIS A C 1
ATOM 637 O O . HIS A 1 81 ? -4.098 -4.991 -6.362 1.00 98.88 81 HIS A O 1
ATOM 643 N N . VAL A 1 82 ? -5.513 -3.276 -6.102 1.00 98.81 82 VAL A N 1
ATOM 644 C CA . VAL A 1 82 ? -5.812 -3.509 -4.689 1.00 98.81 82 VAL A CA 1
ATOM 645 C C . VAL A 1 82 ? -7.273 -3.919 -4.590 1.00 98.81 82 VAL A C 1
ATOM 647 O O . VAL A 1 82 ? -8.151 -3.076 -4.769 1.00 98.81 82 VAL A O 1
ATOM 650 N N . ALA A 1 83 ? -7.551 -5.195 -4.329 1.00 98.81 83 ALA A N 1
ATOM 651 C CA . ALA A 1 83 ? -8.918 -5.711 -4.356 1.00 98.81 83 ALA A CA 1
ATOM 652 C C . ALA A 1 83 ? -9.280 -6.602 -3.168 1.00 98.81 83 ALA A C 1
ATOM 654 O O . ALA A 1 83 ? -8.454 -7.378 -2.706 1.00 98.81 83 ALA A O 1
ATOM 655 N N . ASN A 1 84 ? -10.529 -6.547 -2.700 1.00 98.81 84 ASN A N 1
ATOM 656 C CA . ASN A 1 84 ? -11.054 -7.441 -1.653 1.00 98.81 84 ASN A CA 1
ATOM 657 C C . ASN A 1 84 ? -10.178 -7.542 -0.385 1.00 98.81 84 ASN A C 1
ATOM 659 O O . ASN A 1 84 ? -10.123 -8.592 0.255 1.00 98.81 84 ASN A O 1
ATOM 663 N N . ASN A 1 85 ? -9.456 -6.481 -0.025 1.00 98.88 85 ASN A N 1
ATOM 664 C CA . ASN A 1 85 ? -8.709 -6.426 1.227 1.00 98.88 85 ASN A CA 1
ATOM 665 C C . ASN A 1 85 ? -9.577 -5.813 2.327 1.00 98.88 85 ASN A C 1
ATOM 667 O O . ASN A 1 85 ? -10.442 -4.968 2.069 1.00 98.88 85 ASN A O 1
ATOM 671 N N . PHE A 1 86 ? -9.304 -6.214 3.562 1.00 98.81 86 PHE A N 1
ATOM 672 C CA . PHE A 1 86 ? -9.919 -5.646 4.750 1.00 98.81 86 PHE A CA 1
ATOM 673 C C . PHE A 1 86 ? -8.946 -4.694 5.445 1.00 98.81 86 PHE A C 1
ATOM 675 O O . PHE A 1 86 ? -7.815 -5.068 5.746 1.00 98.81 86 PHE A O 1
ATOM 682 N N . TYR A 1 87 ? -9.404 -3.475 5.717 1.00 98.62 87 TYR A N 1
ATOM 683 C CA . TYR A 1 87 ? -8.649 -2.428 6.394 1.00 98.62 87 TYR A CA 1
ATOM 684 C C . TYR A 1 87 ? -9.351 -2.031 7.685 1.00 98.62 87 TYR A C 1
ATOM 686 O O . TYR A 1 87 ? -10.477 -1.529 7.651 1.00 98.62 87 TYR A O 1
ATOM 694 N N . GLN A 1 88 ? -8.668 -2.198 8.813 1.00 97.12 88 GLN A N 1
ATOM 695 C CA . GLN A 1 88 ? -9.209 -1.902 10.132 1.00 97.12 88 GLN A CA 1
ATOM 696 C C . GLN A 1 88 ? -8.355 -0.872 10.869 1.00 97.12 88 GLN A C 1
ATOM 698 O O . GLN A 1 88 ? -7.456 -1.211 11.640 1.00 97.12 88 GLN A O 1
ATOM 703 N N . GLY A 1 89 ? -8.721 0.396 10.686 1.00 94.00 89 GLY A N 1
ATOM 704 C CA . GLY A 1 89 ? -8.075 1.536 11.319 1.00 94.00 89 GLY A CA 1
ATOM 705 C C . GLY A 1 89 ? -6.693 1.834 10.736 1.00 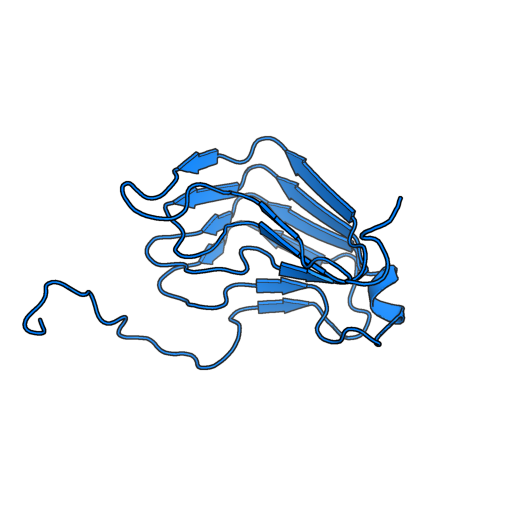94.00 89 GLY A C 1
ATOM 706 O O . GLY A 1 89 ? -5.854 0.955 10.571 1.00 94.00 89 GLY A O 1
ATOM 707 N N . TRP A 1 90 ? -6.453 3.110 10.459 1.00 96.50 90 TRP A N 1
ATOM 708 C CA . TRP A 1 90 ? -5.141 3.645 10.110 1.00 96.50 90 TRP A CA 1
ATOM 709 C C . TRP A 1 90 ? -4.906 4.943 10.867 1.00 96.50 90 TRP A C 1
ATOM 711 O O . TRP A 1 90 ? -5.860 5.581 11.310 1.00 96.50 90 TRP A O 1
ATOM 721 N N . LEU A 1 91 ? -3.643 5.326 11.042 1.00 94.00 91 LEU A N 1
ATOM 722 C CA . LEU A 1 91 ? -3.310 6.580 11.717 1.00 94.00 91 LEU A CA 1
ATOM 723 C C . LEU A 1 91 ? -3.222 7.737 10.721 1.00 94.00 91 LEU A C 1
ATOM 725 O O . LEU A 1 91 ? -3.789 8.799 10.967 1.00 94.00 91 LEU A O 1
ATOM 729 N N . GLN A 1 92 ? -2.525 7.526 9.599 1.00 93.81 92 GLN A N 1
ATOM 730 C CA . GLN A 1 92 ? -2.328 8.559 8.580 1.00 93.81 92 GLN A CA 1
ATOM 731 C C . GLN A 1 92 ? -3.203 8.319 7.355 1.00 93.81 92 GLN A C 1
ATOM 733 O O . GLN A 1 92 ? -4.046 9.150 7.058 1.00 93.81 92 GLN A O 1
ATOM 738 N N . TYR A 1 93 ? -3.035 7.197 6.658 1.00 96.25 93 TYR A N 1
ATOM 739 C CA . TYR A 1 93 ? -3.820 6.830 5.474 1.00 96.25 93 TYR A CA 1
ATOM 740 C C . TYR A 1 93 ? -3.733 5.320 5.235 1.00 96.25 93 TYR A C 1
ATOM 742 O O . TYR A 1 93 ? -2.800 4.671 5.711 1.00 96.25 93 TYR A O 1
ATOM 750 N N . ALA A 1 94 ? -4.660 4.759 4.458 1.00 97.56 94 ALA A N 1
ATOM 751 C CA . ALA A 1 94 ? -4.585 3.361 4.044 1.00 97.56 94 ALA A CA 1
ATOM 752 C C . ALA A 1 94 ? -3.667 3.199 2.822 1.00 97.56 94 ALA A C 1
ATOM 754 O O . ALA A 1 94 ? -2.600 2.600 2.921 1.00 97.56 94 ALA A O 1
ATOM 755 N N . ILE A 1 95 ? -4.032 3.790 1.681 1.00 98.25 95 ILE A N 1
ATOM 756 C CA . ILE A 1 95 ? -3.332 3.614 0.401 1.00 98.25 95 ILE A CA 1
ATOM 757 C C . ILE A 1 95 ? -2.669 4.930 -0.016 1.00 98.25 95 ILE A C 1
ATOM 759 O O . ILE A 1 95 ? -3.325 5.961 -0.110 1.00 98.25 95 ILE A O 1
ATOM 763 N N . GLY A 1 96 ? -1.365 4.914 -0.278 1.00 97.25 96 GLY A N 1
ATOM 764 C CA . GLY A 1 96 ? -0.590 6.104 -0.638 1.00 97.25 96 GLY A CA 1
ATOM 765 C C . GLY A 1 96 ? 0.005 6.033 -2.039 1.00 97.25 96 GLY A C 1
ATOM 766 O O . GLY A 1 96 ? 0.296 4.949 -2.541 1.00 97.25 96 GLY A O 1
ATOM 767 N N . GLY A 1 97 ? 0.268 7.190 -2.645 1.00 96.75 97 GLY A N 1
ATOM 768 C CA . GLY A 1 97 ? 0.917 7.276 -3.953 1.00 96.75 97 GLY A CA 1
ATOM 769 C C . GLY A 1 97 ? 1.847 8.480 -4.109 1.00 96.75 97 GLY A C 1
ATOM 770 O O . GLY A 1 97 ? 1.548 9.576 -3.637 1.00 96.75 97 GLY A O 1
ATOM 771 N N . SER A 1 98 ? 2.970 8.292 -4.803 1.00 95.94 98 SER A N 1
ATOM 772 C CA . SER A 1 98 ? 3.861 9.371 -5.262 1.00 95.94 98 SER A CA 1
ATOM 773 C C . SER A 1 98 ? 4.511 9.012 -6.599 1.00 95.94 98 SER A C 1
ATOM 775 O O . SER A 1 98 ? 4.605 7.836 -6.914 1.00 95.94 98 SER A O 1
ATOM 777 N N . MET A 1 99 ? 4.988 9.994 -7.369 1.00 95.50 99 MET A N 1
ATOM 778 C CA . MET A 1 99 ? 5.576 9.764 -8.704 1.00 95.50 99 MET A CA 1
ATOM 779 C C . MET A 1 99 ? 4.605 9.112 -9.698 1.00 95.50 99 MET A C 1
ATOM 781 O O . MET A 1 99 ? 4.933 8.122 -10.339 1.00 95.50 99 MET A O 1
ATOM 785 N N . GLU A 1 100 ? 3.398 9.677 -9.792 1.00 94.94 100 GLU A N 1
ATOM 786 C CA . GLU A 1 100 ? 2.388 9.314 -10.801 1.00 94.94 100 GLU A CA 1
ATOM 787 C C . GLU A 1 100 ? 2.069 7.801 -10.876 1.00 94.94 100 GLU A C 1
ATOM 789 O O . GLU A 1 100 ? 2.067 7.225 -11.963 1.00 94.94 100 GLU A O 1
ATOM 794 N N . PRO A 1 101 ? 1.790 7.124 -9.741 1.00 97.12 101 PRO A N 1
ATOM 795 C CA . PRO A 1 101 ? 1.433 5.715 -9.773 1.00 97.12 101 PRO A CA 1
ATOM 796 C C . PRO A 1 101 ? 0.015 5.532 -10.321 1.00 97.12 101 PRO A C 1
ATOM 798 O O . PRO A 1 101 ? -0.842 6.410 -10.186 1.00 97.12 101 PRO A O 1
ATOM 801 N N . SER A 1 102 ? -0.264 4.346 -10.854 1.00 97.31 102 SER A N 1
ATOM 802 C CA . SER A 1 102 ? -1.622 3.938 -11.224 1.00 97.31 102 SER A CA 1
ATOM 803 C C . SER A 1 102 ? -2.192 2.975 -10.184 1.00 97.31 102 SER A C 1
ATOM 805 O O . SER A 1 102 ? -1.590 1.948 -9.878 1.00 97.31 102 SER A O 1
ATOM 807 N N . LEU A 1 103 ? -3.367 3.290 -9.643 1.00 97.94 103 LEU A N 1
ATOM 808 C CA . LEU A 1 103 ? -4.047 2.477 -8.634 1.00 97.94 103 LEU A CA 1
ATOM 809 C C . LEU A 1 103 ? -5.448 2.110 -9.115 1.00 97.94 103 LEU A C 1
ATOM 811 O O . LEU A 1 103 ? -6.250 2.994 -9.413 1.00 97.94 103 LEU A O 1
ATOM 815 N N . LYS A 1 104 ? -5.762 0.816 -9.092 1.00 98.56 104 LYS A N 1
ATOM 816 C CA . LYS A 1 104 ? -7.132 0.310 -9.187 1.00 98.56 104 LYS A CA 1
ATOM 817 C C . LYS A 1 104 ? -7.532 -0.261 -7.828 1.00 98.56 104 LYS A C 1
ATOM 819 O O . LYS A 1 104 ? -6.943 -1.245 -7.394 1.00 98.56 104 LYS A O 1
ATOM 824 N N . SER A 1 105 ? -8.485 0.374 -7.148 1.00 98.44 105 SER A N 1
ATOM 825 C CA . SER A 1 105 ? -9.022 -0.085 -5.859 1.00 98.44 105 SER A CA 1
ATOM 826 C C . SER A 1 105 ? -10.439 -0.615 -6.064 1.00 98.44 105 SER A C 1
ATOM 828 O O . SER A 1 105 ? -11.305 0.148 -6.484 1.00 98.44 105 SER A O 1
ATOM 830 N N . GLU A 1 106 ? -10.682 -1.898 -5.792 1.00 98.62 106 GLU A N 1
ATOM 831 C CA . GLU A 1 106 ? -11.973 -2.553 -6.052 1.00 98.62 106 GLU A CA 1
ATOM 832 C C . GLU A 1 106 ? -12.438 -3.390 -4.856 1.00 98.62 106 GLU A C 1
ATOM 834 O O . GLU A 1 106 ? -11.697 -4.218 -4.341 1.00 98.62 106 GLU A O 1
ATOM 839 N N . ALA A 1 107 ? -13.684 -3.195 -4.412 1.00 98.50 107 ALA A N 1
ATOM 840 C CA . ALA A 1 107 ? -14.333 -4.041 -3.400 1.00 98.50 107 ALA A CA 1
ATOM 841 C C . ALA A 1 107 ? -13.538 -4.249 -2.085 1.00 98.50 107 ALA A C 1
ATOM 843 O O . ALA A 1 107 ? -13.706 -5.244 -1.386 1.00 98.50 107 ALA A O 1
ATOM 844 N N . ASN A 1 108 ? -12.676 -3.298 -1.716 1.00 98.81 108 ASN A N 1
ATOM 845 C CA . ASN A 1 108 ? -12.018 -3.291 -0.410 1.00 98.81 108 ASN A CA 1
ATOM 846 C C . ASN A 1 108 ? -12.997 -2.818 0.676 1.00 98.81 108 ASN A C 1
ATOM 848 O O . ASN A 1 108 ? -13.792 -1.904 0.446 1.00 98.81 108 ASN A O 1
ATOM 852 N N . LEU A 1 109 ? -12.894 -3.389 1.877 1.00 98.69 109 LEU A N 1
ATOM 853 C CA . LEU A 1 109 ? -13.647 -2.938 3.046 1.00 98.69 109 LEU A CA 1
ATOM 854 C C . LEU A 1 109 ? -12.765 -2.047 3.919 1.00 98.69 109 LEU A C 1
ATOM 856 O O . LEU A 1 109 ? -11.781 -2.514 4.493 1.00 98.69 109 LEU A O 1
ATOM 860 N N . PHE A 1 110 ? -13.151 -0.780 4.057 1.00 98.50 110 PHE A N 1
ATOM 861 C CA . PHE A 1 110 ? -12.443 0.198 4.876 1.00 98.50 110 PHE A CA 1
ATOM 862 C C . PHE A 1 110 ? -13.237 0.552 6.129 1.00 98.50 110 PHE A C 1
ATOM 864 O O . PHE A 1 110 ? -14.274 1.210 6.060 1.00 98.50 110 PHE A O 1
ATOM 871 N N . VAL A 1 111 ?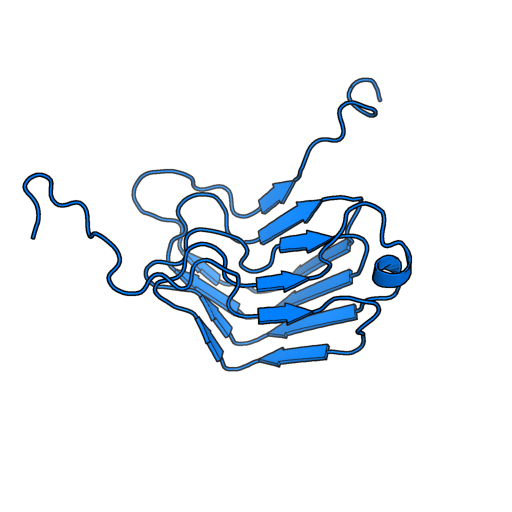 -12.716 0.167 7.291 1.00 98.19 111 VAL A N 1
ATOM 872 C CA . VAL A 1 111 ? -13.220 0.604 8.593 1.00 98.19 111 VAL A CA 1
ATOM 873 C C . VAL A 1 111 ? -12.281 1.685 9.117 1.00 98.19 111 VAL A C 1
ATOM 875 O O . VAL A 1 111 ? -11.224 1.398 9.679 1.00 98.19 111 VAL A O 1
ATOM 878 N N . ALA A 1 112 ? -12.662 2.944 8.895 1.00 97.00 112 ALA A N 1
ATOM 879 C CA . ALA A 1 112 ? -11.895 4.105 9.339 1.00 97.00 112 ALA A CA 1
ATOM 880 C C . ALA A 1 112 ? -11.744 4.133 10.878 1.00 97.00 112 ALA A C 1
ATOM 882 O O . ALA A 1 112 ? -12.641 3.673 11.597 1.00 97.00 112 ALA A O 1
ATOM 883 N N . PRO A 1 113 ? -10.646 4.699 11.418 1.00 95.00 113 PRO A N 1
ATOM 884 C CA . PRO A 1 113 ? -10.468 4.835 12.866 1.00 95.00 113 PRO A CA 1
ATOM 885 C C . PRO A 1 113 ? -11.590 5.693 13.463 1.00 95.00 113 PRO A C 1
ATOM 887 O O . PRO A 1 113 ? -12.110 6.573 12.787 1.00 95.00 113 PRO A O 1
ATOM 890 N N . LYS A 1 114 ? -11.984 5.486 14.729 1.00 94.12 114 LYS A N 1
ATOM 891 C CA . LYS A 1 114 ? -13.074 6.273 15.356 1.00 94.12 114 LYS A CA 1
ATOM 892 C C . LYS A 1 114 ? -12.729 7.762 15.474 1.00 94.12 114 LYS A C 1
ATOM 894 O O . LYS A 1 114 ? -13.564 8.604 15.151 1.00 94.12 114 LYS A O 1
ATOM 899 N N . LEU A 1 115 ? -11.493 8.063 15.857 1.00 92.62 115 LEU A N 1
ATOM 900 C CA . LEU A 1 115 ? -10.927 9.406 15.986 1.00 92.62 115 LEU A CA 1
ATOM 901 C C . LEU A 1 115 ? -9.708 9.523 15.059 1.00 92.62 115 LEU A C 1
ATOM 903 O O . LEU A 1 115 ? -9.030 8.525 14.832 1.00 92.62 115 LEU A O 1
ATOM 907 N N . GLY A 1 116 ? -9.420 10.721 14.548 1.00 92.56 116 GLY A N 1
ATOM 908 C CA . GLY A 1 116 ? -8.286 10.960 13.645 1.00 92.56 116 GLY A CA 1
ATOM 909 C C . GLY A 1 116 ? -8.651 10.899 12.158 1.00 92.56 116 GLY A C 1
ATOM 910 O O . GLY A 1 116 ? -9.805 11.143 11.792 1.00 92.56 116 GLY A O 1
ATOM 911 N N . ASN A 1 117 ? -7.658 10.621 11.303 1.00 91.38 117 ASN A N 1
ATOM 912 C CA . ASN A 1 117 ? -7.819 10.724 9.853 1.00 91.38 117 ASN A CA 1
ATOM 913 C C . ASN A 1 117 ? -8.774 9.654 9.299 1.00 91.38 117 ASN A C 1
ATOM 915 O O . ASN A 1 117 ? -8.677 8.476 9.629 1.00 91.38 117 ASN A O 1
ATOM 919 N N . LYS A 1 118 ? -9.695 10.073 8.431 1.00 94.69 118 LYS A N 1
ATOM 920 C CA . LYS A 1 118 ? -10.660 9.207 7.738 1.00 94.69 118 LYS A CA 1
ATOM 921 C C . LYS A 1 118 ? -10.300 8.991 6.274 1.00 94.69 118 LYS A C 1
ATOM 923 O O . LYS A 1 118 ? -10.944 8.190 5.602 1.00 94.69 118 LYS A O 1
ATOM 928 N N . GLU A 1 119 ? -9.310 9.718 5.769 1.00 91.94 119 GLU A N 1
ATOM 929 C CA . GLU A 1 119 ? -8.919 9.658 4.373 1.00 91.94 119 GLU A CA 1
ATOM 930 C C . GLU A 1 119 ? -8.265 8.307 4.070 1.00 91.94 119 GLU A C 1
ATOM 932 O O . GLU A 1 119 ? -7.265 7.922 4.678 1.00 91.94 119 GLU A O 1
ATOM 937 N N . VAL A 1 120 ? -8.861 7.564 3.136 1.00 96.81 120 VAL A N 1
ATOM 938 C CA . VAL A 1 120 ? -8.339 6.268 2.683 1.00 96.81 120 VAL A CA 1
ATOM 939 C C . VAL A 1 120 ? -7.078 6.471 1.852 1.00 96.81 120 VAL A C 1
ATOM 941 O O . VAL A 1 120 ? -6.112 5.723 2.000 1.00 96.81 120 VAL A O 1
ATOM 944 N N . THR A 1 121 ? -7.088 7.467 0.967 1.00 96.44 121 THR A N 1
ATOM 945 C CA . THR A 1 121 ? -6.043 7.666 -0.034 1.00 96.44 121 THR A CA 1
ATOM 946 C C . THR A 1 121 ? -5.189 8.878 0.270 1.00 96.44 121 THR A C 1
ATOM 948 O O . THR A 1 121 ? -5.731 9.947 0.485 1.00 96.44 121 THR A O 1
ATOM 951 N N . TRP A 1 122 ? -3.873 8.758 0.152 1.00 96.19 122 TRP A N 1
ATOM 952 C CA . TRP A 1 122 ? -2.970 9.905 0.190 1.00 96.19 122 TRP A CA 1
ATOM 953 C C . TRP A 1 122 ? -2.198 10.040 -1.122 1.00 96.19 122 TRP A C 1
ATOM 955 O O . TRP A 1 122 ? -1.700 9.055 -1.674 1.00 96.19 122 TRP A O 1
ATOM 965 N N . ARG A 1 123 ? -2.066 11.270 -1.625 1.00 92.94 123 ARG A N 1
ATOM 966 C CA . ARG A 1 123 ? -1.283 11.585 -2.826 1.00 92.94 123 ARG A CA 1
ATOM 967 C C . ARG A 1 123 ? -0.212 12.609 -2.475 1.00 92.94 123 ARG A C 1
ATOM 969 O O . ARG A 1 123 ? -0.535 13.699 -2.011 1.00 92.94 123 ARG A O 1
ATOM 976 N N . LYS A 1 124 ? 1.059 12.299 -2.746 1.00 88.81 124 LYS A N 1
ATOM 977 C CA . LYS A 1 124 ? 2.136 13.292 -2.635 1.00 88.81 124 LYS A CA 1
ATOM 978 C C . LYS A 1 124 ? 1.943 14.342 -3.727 1.00 88.81 124 LYS A C 1
ATOM 980 O O . LYS A 1 124 ? 2.097 14.030 -4.908 1.00 88.81 124 LYS A O 1
ATOM 985 N N . SER A 1 125 ? 1.612 15.573 -3.344 1.00 74.50 125 SER A N 1
ATOM 986 C CA . SER A 1 125 ? 1.540 16.690 -4.285 1.00 74.50 125 SER A CA 1
ATOM 987 C C . SER A 1 125 ? 2.932 16.980 -4.845 1.00 74.50 125 SER A C 1
ATOM 989 O O . SER A 1 125 ? 3.857 17.264 -4.083 1.00 74.50 125 SER A O 1
ATOM 991 N N . ASN A 1 126 ? 3.082 16.940 -6.167 1.00 59.22 126 ASN A N 1
ATOM 992 C CA . ASN A 1 126 ? 4.230 17.549 -6.826 1.00 59.22 126 ASN A CA 1
ATOM 993 C C . ASN A 1 126 ? 3.969 19.057 -6.882 1.00 59.22 126 ASN A C 1
ATOM 995 O O . ASN A 1 126 ? 3.030 19.489 -7.547 1.00 59.22 126 ASN A O 1
ATOM 999 N N . GLU A 1 127 ? 4.798 19.866 -6.217 1.00 56.97 127 GLU A N 1
ATOM 1000 C CA . GLU A 1 127 ? 4.683 21.336 -6.251 1.00 56.97 127 GLU A CA 1
ATOM 1001 C C . GLU A 1 127 ? 4.733 21.909 -7.680 1.00 56.97 127 GLU A C 1
ATOM 1003 O O . GLU A 1 127 ? 4.243 23.005 -7.920 1.00 56.97 127 GLU A O 1
ATOM 1008 N N . LYS A 1 128 ? 5.226 21.132 -8.655 1.00 51.72 128 LYS A N 1
ATOM 1009 C CA . LYS A 1 128 ? 5.271 21.476 -10.085 1.00 51.72 128 LYS A CA 1
ATOM 1010 C C . LYS A 1 128 ? 3.917 21.509 -10.815 1.00 51.72 128 LYS A C 1
ATOM 1012 O O . LYS A 1 128 ? 3.898 21.919 -11.970 1.00 51.72 128 LYS A O 1
ATOM 1017 N N . TYR A 1 129 ? 2.812 21.074 -10.203 1.00 51.06 129 TYR A N 1
ATOM 1018 C CA . TYR A 1 129 ? 1.499 20.980 -10.872 1.00 51.06 129 TYR A CA 1
ATOM 1019 C C . TYR A 1 129 ? 0.373 21.745 -10.159 1.00 51.06 129 TYR A C 1
ATOM 1021 O O . TYR A 1 129 ? -0.794 21.438 -10.374 1.00 51.06 129 TYR A O 1
ATOM 1029 N N . LYS A 1 130 ? 0.691 22.731 -9.307 1.00 47.12 130 LYS A N 1
ATOM 1030 C CA . LYS A 1 130 ? -0.334 23.548 -8.628 1.00 47.12 130 LYS A CA 1
ATOM 1031 C C . LYS A 1 130 ? -1.077 24.538 -9.548 1.00 47.12 130 LYS A C 1
ATOM 1033 O O . LYS A 1 130 ? -2.099 25.057 -9.121 1.00 47.12 130 LYS A O 1
ATOM 1038 N N . ASP A 1 131 ? -0.630 24.712 -10.795 1.00 42.47 131 ASP A N 1
ATOM 1039 C CA . ASP A 1 131 ? -1.168 25.704 -11.744 1.00 42.47 131 ASP A CA 1
ATOM 1040 C C . ASP A 1 131 ? -1.784 25.084 -13.020 1.00 42.47 131 ASP A C 1
ATOM 1042 O O . ASP A 1 131 ? -1.622 25.621 -14.117 1.00 42.47 131 ASP A O 1
ATOM 1046 N N . ARG A 1 132 ? -2.459 23.930 -12.926 1.00 40.62 132 ARG A N 1
ATOM 1047 C CA . ARG A 1 132 ? -3.262 23.387 -14.039 1.00 40.62 132 ARG A CA 1
ATOM 1048 C C . ARG A 1 132 ? -4.677 23.051 -13.613 1.00 40.62 132 ARG A C 1
ATOM 1050 O O . ARG A 1 132 ? -4.820 22.405 -12.554 1.00 40.62 132 ARG A O 1
#

InterPro domains:
  IPR002022 Pectate lyase [PF00544] (15-122)
  IPR002022 Pectate lyase [SM00656] (2-116)
  IPR011050 Pectin lyase fold/virulence factor [SSF51126] (14-122)
  IPR012334 Pectin lyase fold [G3DSA:2.160.20.10] (9-132)
  IPR018082 AmbAllergen [PR00807] (71-90)
  IPR018082 AmbAllergen [PR00807] (93-112)
  IPR045032 Pectin lyase family [PTHR31683] (12-127)

Secondary structure (DSSP, 8-state):
--TT-----S---SS-SEEE-TT--SEEEES-EE-SEEE-EEE---TT-GGGGG-EEEEES-EE-SSEEE-TTEEESSEEEEES-EEE--SS-SEEEESS-EEEEES-EEE--SSS---SEEE---GGGTT-

Organism: Vigna unguiculata (NCBI:txid3917)

Radius of gyration: 15.16 Å; Cα contacts (8 Å, |Δi|>4): 334; chains: 1; bounding box: 29×40×47 Å